Protein AF-A0A6B3I825-F1 (afdb_monomer_lite)

Sequence (163 aa):
PEGEDGAWYPKWQALPEDVRAVMRSYAMRAQRVKADGSTEVDIDFALHGDGGPASRWALMAAAGDPLKVLGPAVQDNTSVRFRPPEDTDWVLIWADETALPAASATLEWLPAGMPARVWLEVPRTEDRQALNTAAKARISWLVRSEGALPAVEAVRAAELPEG

Foldseek 3Di:
DDDDPPPVPVVLVPDDPVPRDDDDDFAFLDWDQDPVRDIDTDTDDDADDDPDPVNVCVVVDDPPDDDDDDDDPDPDDPPRADDDPPPDQAEEEEDELRCVSRVLSNQQPDDAAREYEYEYEYQAPVSDDDGDHNYNYDYHYQHVVVVGDDPVVVVVPDDDDDD

Structure (mmCIF, N/CA/C/O backbone):
data_AF-A0A6B3I825-F1
#
_entry.id   AF-A0A6B3I825-F1
#
loop_
_atom_site.group_PDB
_atom_site.id
_atom_site.type_symbol
_atom_site.label_atom_id
_atom_site.label_alt_id
_atom_site.label_comp_id
_atom_site.label_asym_id
_atom_site.label_entity_id
_atom_site.label_seq_id
_atom_site.pdbx_PDB_ins_code
_atom_site.Cartn_x
_atom_site.Cartn_y
_atom_site.Cartn_z
_atom_site.occupancy
_atom_site.B_iso_or_equiv
_atom_site.auth_seq_id
_atom_site.auth_comp_id
_atom_site.auth_asym_id
_atom_site.auth_atom_id
_atom_site.pdbx_PDB_model_num
ATOM 1 N N . PRO A 1 1 ? 15.727 10.736 -18.172 1.00 53.75 1 PRO A N 1
ATOM 2 C CA . PRO A 1 1 ? 16.697 11.837 -17.989 1.00 53.75 1 PRO A CA 1
ATOM 3 C C . PRO A 1 1 ? 16.977 12.066 -16.505 1.00 53.75 1 PRO A C 1
ATOM 5 O O . PRO A 1 1 ? 16.042 12.100 -15.714 1.00 53.75 1 PRO A O 1
ATOM 8 N N . GLU A 1 2 ? 18.249 12.203 -16.151 1.00 56.62 2 GLU A N 1
ATOM 9 C CA . GLU A 1 2 ? 18.657 12.614 -14.808 1.00 56.62 2 GLU A CA 1
ATOM 10 C C . GLU A 1 2 ? 18.422 14.125 -14.633 1.00 56.62 2 GLU A C 1
ATOM 12 O O . GLU A 1 2 ? 18.554 14.925 -15.577 1.00 56.62 2 GLU A O 1
ATOM 17 N N . GLY A 1 3 ? 18.012 14.527 -13.434 1.00 52.56 3 GLY A N 1
ATOM 18 C CA . GLY A 1 3 ? 17.790 15.926 -13.099 1.00 52.56 3 GLY A CA 1
ATOM 19 C C . GLY A 1 3 ? 17.648 16.117 -11.599 1.00 52.56 3 GLY A C 1
ATOM 20 O O . GLY A 1 3 ? 16.766 15.518 -10.989 1.00 52.56 3 GLY A O 1
ATOM 21 N N . GLU A 1 4 ? 18.502 16.969 -11.042 1.00 55.78 4 GLU A N 1
ATOM 22 C CA . GLU A 1 4 ? 18.306 17.560 -9.721 1.00 55.78 4 GLU A CA 1
ATOM 23 C C . GLU A 1 4 ? 17.063 18.472 -9.742 1.00 55.78 4 GLU A C 1
ATOM 25 O O . GLU A 1 4 ? 16.630 18.946 -10.801 1.00 55.78 4 GLU A O 1
ATOM 30 N N . ASP A 1 5 ? 16.451 18.663 -8.574 1.00 61.12 5 ASP A N 1
ATOM 31 C CA . ASP A 1 5 ? 15.452 19.704 -8.301 1.00 61.12 5 ASP A CA 1
ATOM 32 C C . ASP A 1 5 ? 14.242 19.753 -9.256 1.00 61.12 5 ASP A C 1
ATOM 34 O O . ASP A 1 5 ? 13.747 20.813 -9.636 1.00 61.12 5 ASP A O 1
ATOM 38 N N . GLY A 1 6 ? 13.731 18.586 -9.667 1.00 62.91 6 GLY A N 1
ATOM 39 C CA . GLY A 1 6 ? 12.491 18.490 -10.452 1.00 62.91 6 GLY A CA 1
ATOM 40 C C . GLY A 1 6 ? 12.642 18.770 -11.954 1.00 62.91 6 GLY A C 1
ATOM 41 O O . GLY A 1 6 ? 11.674 18.633 -12.704 1.00 62.91 6 GLY A O 1
ATOM 42 N N . ALA A 1 7 ? 13.856 19.053 -12.440 1.00 72.31 7 ALA A N 1
ATOM 43 C CA . AL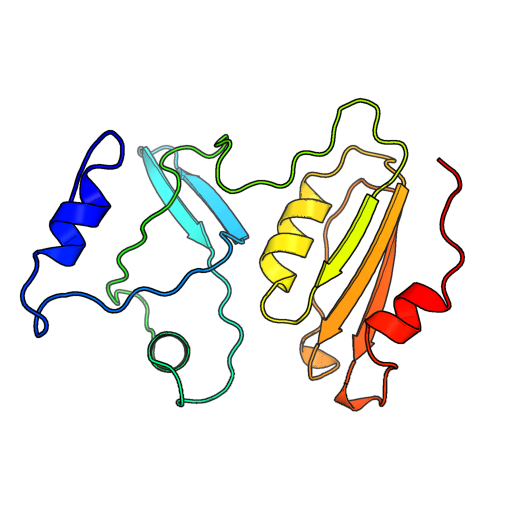A A 1 7 ? 14.128 19.297 -13.862 1.00 72.31 7 ALA A CA 1
ATOM 44 C C . ALA A 1 7 ? 14.011 18.040 -14.754 1.00 72.31 7 ALA A C 1
ATOM 46 O O . ALA A 1 7 ? 14.167 18.116 -15.976 1.00 72.31 7 ALA A O 1
ATOM 47 N N . TRP A 1 8 ? 13.745 16.865 -14.174 1.00 80.50 8 TRP A N 1
ATOM 48 C CA . TRP A 1 8 ? 13.599 15.610 -14.913 1.00 80.50 8 TRP A CA 1
ATOM 49 C C . TRP A 1 8 ? 12.327 15.574 -15.776 1.00 80.50 8 TRP A C 1
ATOM 51 O O . TRP A 1 8 ? 12.360 14.998 -16.866 1.00 80.50 8 TRP A O 1
ATOM 61 N N . TYR A 1 9 ? 11.228 16.196 -15.325 1.00 82.31 9 TYR A N 1
ATOM 62 C CA . TYR A 1 9 ? 9.922 16.085 -15.986 1.00 82.31 9 TYR A CA 1
ATOM 63 C C . TYR A 1 9 ? 9.877 16.826 -17.333 1.00 82.31 9 TYR A C 1
ATOM 65 O O . TYR A 1 9 ? 9.564 16.176 -18.333 1.00 82.31 9 TYR A O 1
ATOM 73 N N . PRO A 1 10 ? 10.309 18.103 -17.444 1.00 86.50 10 PRO A N 1
ATOM 74 C CA . PRO A 1 10 ? 10.411 18.772 -18.745 1.00 86.50 10 PRO A CA 1
ATOM 75 C C . PRO A 1 10 ? 11.373 18.059 -19.706 1.00 86.50 10 PRO A C 1
ATOM 77 O O . PRO A 1 10 ? 11.081 17.916 -20.892 1.00 86.50 10 PRO A O 1
ATOM 80 N N . LYS A 1 11 ? 12.501 17.537 -19.196 1.00 85.31 11 LYS A N 1
ATOM 81 C CA . LYS A 1 11 ? 13.451 16.752 -20.002 1.00 85.31 11 LYS A CA 1
ATOM 82 C C . LYS A 1 11 ? 12.834 15.455 -20.525 1.00 85.31 11 LYS A C 1
ATOM 84 O O . LYS A 1 11 ? 13.150 15.045 -21.634 1.00 85.31 11 LYS A O 1
ATOM 89 N N . TRP A 1 12 ? 11.994 14.786 -19.733 1.00 86.62 12 TRP A N 1
ATOM 90 C CA . TRP A 1 12 ? 11.283 13.582 -20.164 1.00 86.62 12 TRP A CA 1
ATOM 91 C C . TRP A 1 12 ? 10.215 13.921 -21.207 1.00 86.62 12 TRP A C 1
ATOM 93 O O . TRP A 1 12 ? 10.117 13.225 -22.213 1.00 86.62 12 TRP A O 1
ATOM 103 N N . GLN A 1 13 ? 9.471 15.017 -21.021 1.00 87.44 13 GLN A N 1
ATOM 104 C CA . GLN A 1 13 ? 8.462 15.468 -21.984 1.00 87.44 13 GLN A CA 1
ATOM 105 C C . GLN A 1 13 ? 9.060 15.794 -23.358 1.00 87.44 13 GLN A C 1
ATOM 107 O O . GLN A 1 13 ? 8.414 15.505 -24.364 1.00 87.44 13 GLN A O 1
ATOM 112 N N . ALA A 1 14 ? 10.280 16.342 -23.391 1.00 89.94 14 ALA A N 1
ATOM 113 C CA . ALA A 1 14 ? 11.001 16.706 -24.611 1.00 89.94 14 ALA A CA 1
ATOM 114 C C . ALA A 1 14 ? 11.609 15.514 -25.381 1.00 89.94 14 ALA A C 1
ATOM 116 O O . ALA A 1 14 ? 12.120 15.707 -26.483 1.00 89.94 14 ALA A O 1
ATOM 117 N N . LEU A 1 15 ? 11.585 14.297 -24.822 1.00 87.81 15 LEU A N 1
ATOM 118 C CA . LEU A 1 15 ? 12.055 13.108 -25.534 1.00 87.81 15 LEU A CA 1
ATOM 119 C C . LEU A 1 15 ? 11.120 12.774 -26.712 1.00 87.81 15 LEU A C 1
ATOM 121 O O . LEU A 1 15 ? 9.897 12.840 -26.536 1.00 87.81 15 LEU A O 1
ATOM 125 N N . PRO A 1 16 ? 11.666 12.366 -27.876 1.00 91.12 16 PRO A N 1
ATOM 126 C CA . PRO A 1 16 ? 10.871 11.808 -28.966 1.00 91.12 16 PRO A CA 1
ATOM 127 C C . PRO A 1 16 ? 9.985 10.654 -28.479 1.00 91.12 16 PRO A C 1
ATOM 129 O O . PRO A 1 16 ? 10.374 9.900 -27.585 1.00 91.12 16 PRO A O 1
ATOM 132 N N . GLU A 1 17 ? 8.779 10.535 -29.034 1.00 85.06 17 GLU A N 1
ATOM 133 C CA . GLU A 1 17 ? 7.755 9.600 -28.548 1.00 85.06 17 GLU A CA 1
ATOM 134 C C . GLU A 1 17 ? 8.227 8.138 -28.539 1.00 85.06 17 GLU A C 1
ATOM 136 O O . GLU A 1 17 ? 7.927 7.405 -27.601 1.00 85.06 17 GLU A O 1
ATOM 141 N N . ASP A 1 18 ? 9.024 7.748 -29.531 1.00 87.12 18 ASP A N 1
ATOM 142 C CA . ASP A 1 18 ? 9.583 6.407 -29.713 1.00 87.12 18 ASP A CA 1
ATOM 143 C C . ASP A 1 18 ? 10.654 6.028 -28.676 1.00 87.12 18 ASP A C 1
ATOM 145 O O . ASP A 1 18 ? 10.884 4.844 -28.435 1.00 87.12 18 ASP A O 1
ATOM 149 N N . VAL A 1 19 ? 11.272 7.008 -28.009 1.00 84.62 19 VAL A N 1
ATOM 150 C CA . VAL A 1 19 ? 12.231 6.777 -26.909 1.00 84.62 19 VAL A CA 1
ATOM 151 C C . VAL A 1 19 ? 11.712 7.233 -25.543 1.00 84.62 19 VAL A C 1
ATOM 153 O O . VAL A 1 19 ? 12.334 6.964 -24.508 1.00 84.62 19 VAL A O 1
ATOM 156 N N . ARG A 1 20 ? 10.576 7.935 -25.498 1.00 87.38 20 ARG A N 1
ATOM 157 C CA . ARG A 1 20 ? 9.978 8.429 -24.258 1.00 87.38 20 ARG A CA 1
ATOM 158 C C . ARG A 1 20 ? 9.309 7.280 -23.511 1.00 87.38 20 ARG A C 1
ATOM 160 O O . ARG A 1 20 ? 8.202 6.860 -23.832 1.00 87.38 20 ARG A O 1
ATOM 167 N N . ALA A 1 21 ? 9.986 6.800 -22.470 1.00 83.94 21 ALA A N 1
ATOM 168 C CA . ALA A 1 21 ? 9.502 5.699 -21.645 1.00 83.94 21 ALA A CA 1
ATOM 169 C C . ALA A 1 21 ? 8.083 5.948 -21.111 1.00 83.94 21 ALA A C 1
ATOM 171 O O . ALA A 1 21 ? 7.769 7.034 -20.610 1.00 83.94 21 ALA A O 1
ATOM 172 N N . VAL A 1 22 ? 7.257 4.904 -21.168 1.00 88.06 22 VAL A N 1
ATOM 173 C CA . VAL A 1 22 ? 5.933 4.894 -20.550 1.00 88.06 22 VAL A CA 1
ATOM 174 C C . VAL A 1 22 ? 6.086 4.939 -19.031 1.00 88.06 22 VAL A C 1
ATOM 176 O O . VAL A 1 22 ? 6.788 4.116 -18.452 1.00 88.06 22 VAL A O 1
ATOM 179 N N . MET A 1 23 ? 5.402 5.883 -18.382 1.00 89.12 23 MET A N 1
ATOM 180 C CA . MET A 1 23 ? 5.434 6.043 -16.926 1.00 89.12 23 MET A CA 1
ATOM 181 C C . MET A 1 23 ? 4.182 5.474 -16.265 1.00 89.12 23 MET A C 1
ATOM 183 O O . MET A 1 23 ? 3.067 5.645 -16.765 1.00 89.12 23 MET A O 1
ATOM 187 N N . ARG A 1 24 ? 4.360 4.819 -15.119 1.00 91.38 24 ARG A N 1
ATOM 188 C CA . ARG A 1 24 ? 3.284 4.364 -14.234 1.00 91.38 24 ARG A CA 1
ATOM 189 C C . ARG A 1 24 ? 3.691 4.625 -12.789 1.00 91.38 24 ARG A C 1
ATOM 191 O O . ARG A 1 24 ? 4.857 4.449 -12.447 1.00 91.38 24 ARG A O 1
ATOM 198 N N . SER A 1 25 ? 2.736 5.064 -11.979 1.00 90.12 25 SER A N 1
ATOM 199 C CA . SER A 1 25 ? 2.944 5.308 -10.553 1.00 90.12 25 SER A CA 1
ATOM 200 C C . SER A 1 25 ? 2.712 4.020 -9.776 1.00 90.12 25 SER A C 1
ATOM 202 O O . SER A 1 25 ? 1.702 3.356 -9.989 1.00 90.12 25 SER A O 1
ATOM 204 N N . TYR A 1 26 ? 3.636 3.704 -8.875 1.00 90.75 26 TYR A N 1
ATOM 205 C CA . TYR A 1 26 ? 3.559 2.560 -7.975 1.00 90.75 26 TYR A CA 1
ATOM 206 C C . TYR A 1 26 ? 3.937 2.990 -6.561 1.00 90.75 26 TYR A C 1
ATOM 208 O O . TYR A 1 26 ? 4.745 3.904 -6.377 1.00 90.75 26 TYR A O 1
ATOM 216 N N . ALA A 1 27 ? 3.358 2.321 -5.567 1.00 88.75 27 ALA A N 1
ATOM 217 C CA . ALA A 1 27 ? 3.769 2.477 -4.183 1.00 88.75 27 ALA A CA 1
ATOM 218 C C . ALA A 1 27 ? 5.102 1.754 -3.947 1.00 88.75 27 ALA A C 1
ATOM 220 O O . ALA A 1 27 ? 5.289 0.612 -4.364 1.00 88.75 27 ALA A O 1
ATOM 221 N N . MET A 1 28 ? 6.024 2.419 -3.253 1.00 87.06 28 MET A N 1
ATOM 222 C CA . MET A 1 28 ? 7.263 1.795 -2.795 1.00 87.06 28 MET A CA 1
ATOM 223 C C . MET A 1 28 ? 6.959 0.967 -1.546 1.00 87.06 28 MET A C 1
ATOM 225 O O . MET A 1 28 ? 6.681 1.531 -0.487 1.00 87.06 28 MET A O 1
ATOM 229 N N . ARG A 1 29 ? 6.998 -0.363 -1.671 1.00 89.00 29 ARG A N 1
ATOM 230 C CA . ARG A 1 29 ? 6.669 -1.287 -0.578 1.00 89.00 29 ARG A CA 1
ATOM 231 C C . ARG A 1 29 ? 7.742 -1.279 0.506 1.00 89.00 29 ARG A C 1
ATOM 233 O O . ARG A 1 29 ? 7.414 -1.290 1.693 1.00 89.00 29 ARG A O 1
ATOM 240 N N . ALA A 1 30 ? 9.007 -1.250 0.095 1.00 87.12 30 ALA A N 1
ATOM 241 C CA . ALA A 1 30 ? 10.159 -1.145 0.978 1.00 87.12 30 ALA A CA 1
ATOM 242 C C . ALA A 1 30 ? 11.357 -0.521 0.249 1.00 87.12 30 ALA A C 1
ATOM 244 O O . ALA A 1 30 ? 11.471 -0.598 -0.973 1.00 87.12 30 ALA A O 1
ATOM 245 N N . GLN A 1 31 ? 12.258 0.084 1.020 1.00 87.62 31 GLN A N 1
ATOM 246 C CA . GLN A 1 31 ? 13.532 0.624 0.552 1.00 87.62 31 GLN A CA 1
ATOM 247 C C . GLN A 1 31 ? 14.601 0.275 1.579 1.00 87.62 31 GLN A C 1
ATOM 249 O O . GLN A 1 31 ? 14.416 0.532 2.770 1.00 87.62 31 GLN A O 1
ATOM 254 N N . ARG A 1 32 ? 15.705 -0.316 1.125 1.00 89.12 32 ARG A N 1
ATOM 255 C CA . ARG A 1 32 ? 16.815 -0.760 1.972 1.00 89.12 32 ARG A CA 1
ATOM 256 C C . ARG A 1 32 ? 18.125 -0.255 1.391 1.00 89.12 32 ARG A C 1
ATOM 258 O O . ARG A 1 32 ? 18.512 -0.659 0.297 1.00 89.12 32 ARG A O 1
ATOM 265 N N . VAL A 1 33 ? 18.815 0.603 2.135 1.00 88.56 33 VAL A N 1
ATOM 266 C CA . VAL A 1 33 ? 20.191 0.999 1.812 1.00 88.56 33 VAL A CA 1
ATOM 267 C C . VAL A 1 33 ? 21.139 -0.051 2.383 1.00 88.56 33 VAL A C 1
ATOM 269 O O . VAL A 1 33 ? 21.122 -0.326 3.583 1.00 88.56 33 VAL A O 1
ATOM 272 N N . LYS A 1 34 ? 21.940 -0.670 1.519 1.00 89.81 34 LYS A N 1
ATOM 273 C CA . LYS A 1 34 ? 22.942 -1.665 1.898 1.00 89.81 34 LYS A CA 1
ATOM 274 C C . LYS A 1 34 ? 24.224 -1.001 2.384 1.00 89.81 34 LYS A C 1
ATOM 276 O O . LYS A 1 34 ? 24.510 0.156 2.088 1.00 89.81 34 LYS A O 1
ATOM 281 N N . ALA A 1 35 ? 25.037 -1.776 3.099 1.00 92.12 35 ALA A N 1
ATOM 282 C CA . ALA A 1 35 ? 26.330 -1.324 3.614 1.00 92.12 35 ALA A CA 1
ATOM 283 C C . ALA A 1 35 ? 27.323 -0.909 2.509 1.00 92.12 35 ALA A C 1
ATOM 285 O O . ALA A 1 35 ? 28.213 -0.105 2.765 1.00 92.12 35 ALA A O 1
ATOM 286 N N . ASP A 1 36 ? 27.165 -1.431 1.289 1.00 93.81 36 ASP A N 1
ATOM 287 C CA . ASP A 1 36 ? 27.973 -1.070 0.117 1.00 93.81 36 ASP A CA 1
ATOM 288 C C . ASP A 1 36 ? 27.503 0.223 -0.582 1.00 93.81 36 ASP A C 1
ATOM 290 O O . ASP A 1 36 ? 28.057 0.607 -1.610 1.00 93.81 36 ASP A O 1
ATOM 294 N N . GLY A 1 37 ? 26.484 0.896 -0.037 1.00 87.38 37 GLY A N 1
ATOM 295 C CA . GLY A 1 37 ? 25.896 2.113 -0.593 1.00 87.38 37 GLY A CA 1
ATOM 296 C C . GLY A 1 37 ? 24.858 1.872 -1.692 1.00 87.38 37 GLY A C 1
ATOM 297 O O . GLY A 1 37 ? 24.228 2.829 -2.142 1.00 87.38 37 GLY A O 1
ATOM 298 N N . SER A 1 38 ? 24.630 0.624 -2.117 1.00 88.56 38 SER A N 1
ATOM 299 C CA . SER A 1 38 ? 23.543 0.302 -3.045 1.00 88.56 38 SER A CA 1
ATOM 300 C C . SER A 1 38 ? 22.178 0.373 -2.353 1.00 88.56 38 SER A C 1
ATOM 302 O O . SER A 1 38 ? 22.062 0.248 -1.133 1.00 88.56 38 SER A O 1
ATOM 304 N N . THR A 1 39 ? 21.118 0.598 -3.130 1.00 87.44 39 THR A N 1
ATOM 305 C CA . THR A 1 39 ? 19.739 0.628 -2.625 1.00 87.44 39 THR A CA 1
ATOM 306 C C . THR A 1 39 ? 18.923 -0.464 -3.295 1.00 87.44 39 THR A C 1
ATOM 308 O O . THR A 1 39 ? 18.871 -0.540 -4.520 1.00 87.44 39 THR A O 1
ATOM 311 N N . GLU A 1 40 ? 18.254 -1.279 -2.487 1.00 91.44 40 GLU A N 1
ATOM 312 C CA . GLU A 1 40 ? 17.198 -2.176 -2.942 1.00 91.44 40 GLU A CA 1
ATOM 313 C C . GLU A 1 40 ? 15.831 -1.556 -2.687 1.00 91.44 40 GLU A C 1
ATOM 315 O O . GLU A 1 40 ? 15.599 -0.934 -1.646 1.00 91.44 40 GLU A O 1
ATOM 320 N N . VAL A 1 41 ? 14.920 -1.763 -3.631 1.00 90.06 41 VAL A N 1
ATOM 321 C CA . VAL A 1 41 ? 13.526 -1.344 -3.522 1.00 90.06 41 VAL A CA 1
ATOM 322 C C . VAL A 1 41 ? 12.615 -2.518 -3.836 1.00 90.06 41 VAL A C 1
ATOM 324 O O . VAL A 1 41 ? 12.879 -3.267 -4.775 1.00 90.06 41 VAL A O 1
ATOM 327 N N . ASP A 1 42 ? 11.533 -2.628 -3.074 1.00 91.81 42 ASP A N 1
ATOM 328 C CA . ASP A 1 42 ? 10.433 -3.534 -3.386 1.00 91.81 42 ASP A CA 1
ATOM 329 C C . ASP A 1 42 ? 9.279 -2.720 -3.960 1.00 91.81 42 ASP A C 1
ATOM 331 O O . ASP A 1 42 ? 8.886 -1.683 -3.409 1.00 91.81 42 ASP A O 1
ATOM 335 N N . ILE A 1 43 ? 8.746 -3.197 -5.078 1.00 92.00 43 ILE A N 1
ATOM 336 C CA . ILE A 1 43 ? 7.572 -2.642 -5.737 1.00 92.00 43 ILE A CA 1
ATOM 337 C C . ILE A 1 43 ? 6.635 -3.808 -6.012 1.00 92.00 43 ILE A C 1
ATOM 339 O O . ILE A 1 43 ? 6.976 -4.715 -6.770 1.00 92.00 43 ILE A O 1
ATOM 343 N N . ASP A 1 44 ? 5.452 -3.753 -5.419 1.00 93.44 44 ASP A N 1
ATOM 344 C CA . ASP A 1 44 ? 4.428 -4.768 -5.619 1.00 93.44 44 ASP A CA 1
ATOM 345 C C . ASP A 1 44 ? 3.553 -4.379 -6.816 1.00 93.44 44 ASP A C 1
ATOM 347 O O . ASP A 1 44 ? 3.054 -3.252 -6.913 1.00 93.44 44 ASP A O 1
ATOM 351 N N . PHE A 1 45 ? 3.349 -5.324 -7.733 1.00 93.50 45 PHE A N 1
ATOM 352 C CA . PHE A 1 45 ? 2.506 -5.144 -8.911 1.00 93.50 45 PHE A CA 1
ATOM 353 C C . PHE A 1 45 ? 1.203 -5.922 -8.736 1.00 93.50 45 PHE A C 1
ATOM 355 O O . PHE A 1 45 ? 1.203 -7.151 -8.748 1.00 93.50 45 PHE A O 1
ATOM 362 N N . ALA A 1 46 ? 0.079 -5.209 -8.639 1.00 92.69 46 ALA A N 1
ATOM 363 C CA . ALA A 1 46 ? -1.237 -5.826 -8.761 1.00 92.69 46 ALA A CA 1
ATOM 364 C C . ALA A 1 46 ? -1.436 -6.305 -10.209 1.00 92.69 46 ALA A C 1
ATOM 366 O O . ALA A 1 46 ? -1.523 -5.499 -11.141 1.00 92.69 46 ALA A O 1
ATOM 367 N N . LEU A 1 47 ? -1.463 -7.623 -10.404 1.00 91.00 47 LEU A N 1
ATOM 368 C CA . LEU A 1 47 ? -1.576 -8.227 -11.727 1.00 91.00 47 LEU A CA 1
ATOM 369 C C . LEU A 1 47 ? -3.034 -8.234 -12.185 1.00 91.00 47 LEU A C 1
ATOM 371 O O . LEU A 1 47 ? -3.901 -8.824 -11.547 1.00 91.00 47 LEU A O 1
ATOM 375 N N . HIS A 1 48 ? -3.291 -7.618 -13.336 1.00 86.88 48 HIS A N 1
ATOM 376 C CA . HIS A 1 48 ? -4.636 -7.494 -13.907 1.00 86.88 48 HIS A CA 1
ATOM 377 C C . HIS A 1 48 ? -4.649 -7.860 -15.406 1.00 86.88 48 HIS A C 1
ATOM 379 O O . HIS A 1 48 ? -5.330 -7.239 -16.226 1.00 86.88 48 HIS A O 1
ATOM 385 N N . GLY A 1 49 ? -3.845 -8.864 -15.776 1.00 81.12 49 GLY A N 1
ATOM 386 C CA . GLY A 1 49 ? -3.662 -9.321 -17.157 1.00 81.12 49 GLY A CA 1
ATOM 387 C C . GLY A 1 49 ? -2.693 -8.455 -17.968 1.00 81.12 49 GLY A C 1
ATOM 388 O O . GLY A 1 49 ? -1.893 -7.696 -17.421 1.00 81.12 49 GLY A O 1
ATOM 389 N N . ASP A 1 50 ? -2.752 -8.563 -19.292 1.00 76.38 50 ASP A N 1
ATOM 390 C CA . ASP A 1 50 ? -1.805 -7.948 -20.230 1.00 76.38 50 ASP A CA 1
ATOM 391 C C . ASP A 1 50 ? -2.299 -6.622 -20.846 1.00 76.38 50 ASP A C 1
ATOM 393 O O . ASP A 1 50 ? -1.642 -6.041 -21.714 1.00 76.38 50 ASP A O 1
ATOM 397 N N . GLY A 1 51 ? -3.419 -6.074 -20.368 1.00 78.75 51 GLY A N 1
ATOM 398 C CA . GLY A 1 51 ? -4.001 -4.839 -20.910 1.00 78.75 51 GLY A CA 1
ATOM 399 C C . GLY A 1 51 ? -3.127 -3.588 -20.730 1.00 78.75 51 GLY A C 1
ATOM 400 O O . GLY A 1 51 ? -3.268 -2.617 -21.473 1.00 78.75 51 GLY A O 1
ATOM 401 N N . GLY A 1 52 ? -2.184 -3.601 -19.779 1.00 85.50 52 GLY A N 1
ATOM 402 C CA . GLY A 1 52 ? -1.335 -2.456 -19.440 1.00 85.50 52 GLY A CA 1
ATOM 403 C C . GLY A 1 52 ? 0.168 -2.745 -19.552 1.00 85.50 52 GLY A C 1
ATOM 404 O O . GLY A 1 52 ? 0.597 -3.860 -19.268 1.00 85.50 52 GLY A O 1
ATOM 405 N N . PRO A 1 53 ? 0.999 -1.745 -19.905 1.00 90.12 53 PRO A N 1
ATOM 406 C CA . PRO A 1 53 ? 2.437 -1.935 -20.115 1.00 90.12 53 PRO A CA 1
ATOM 407 C C . PRO A 1 53 ? 3.176 -2.415 -18.861 1.00 90.12 53 PRO A C 1
ATOM 409 O O . PRO A 1 53 ? 4.083 -3.230 -18.975 1.00 90.12 53 PRO A O 1
ATOM 412 N N . ALA A 1 54 ? 2.770 -1.958 -17.675 1.00 91.25 54 ALA A N 1
ATOM 413 C CA . ALA A 1 54 ? 3.429 -2.340 -16.432 1.00 91.25 54 ALA A CA 1
ATOM 414 C C . ALA A 1 54 ? 3.010 -3.733 -15.934 1.00 91.25 54 ALA A C 1
ATOM 416 O O . ALA A 1 54 ? 3.880 -4.518 -15.584 1.00 91.25 54 ALA A O 1
ATOM 417 N N . SER A 1 55 ? 1.719 -4.087 -15.999 1.00 91.31 55 SER A N 1
ATOM 418 C CA . SER A 1 55 ? 1.264 -5.456 -15.694 1.00 91.31 55 SER A CA 1
ATOM 419 C C . SER A 1 55 ? 1.863 -6.479 -16.674 1.00 91.31 55 SER A C 1
ATOM 421 O O . SER A 1 55 ? 2.331 -7.530 -16.251 1.00 91.31 55 SER A O 1
ATOM 423 N N . ARG A 1 56 ? 1.975 -6.144 -17.974 1.00 91.69 56 ARG A N 1
ATOM 424 C CA . ARG A 1 56 ? 2.697 -6.981 -18.956 1.00 91.69 56 ARG A CA 1
ATOM 425 C C . ARG A 1 56 ? 4.160 -7.188 -18.604 1.00 91.69 56 ARG A C 1
ATOM 427 O O . ARG A 1 56 ? 4.642 -8.310 -18.691 1.00 91.69 56 ARG A O 1
ATOM 434 N N . TRP A 1 57 ? 4.861 -6.111 -18.255 1.00 92.44 57 TRP A N 1
ATOM 435 C CA . TRP A 1 57 ? 6.257 -6.207 -17.846 1.00 92.44 57 TRP A CA 1
ATOM 436 C C . TRP A 1 57 ? 6.390 -7.079 -16.595 1.00 92.44 57 TRP A C 1
ATOM 438 O O . TRP A 1 57 ? 7.162 -8.026 -16.610 1.00 92.44 57 TRP A O 1
ATOM 448 N N . ALA A 1 58 ? 5.570 -6.839 -15.569 1.00 93.38 58 ALA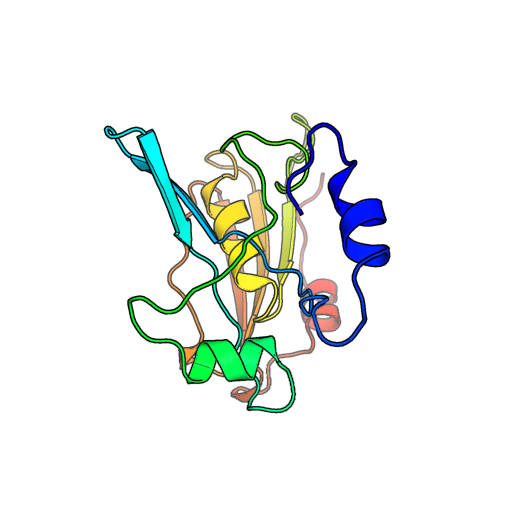 A N 1
ATOM 449 C CA . ALA A 1 58 ? 5.608 -7.589 -14.315 1.00 93.38 58 ALA A CA 1
ATOM 450 C C . ALA A 1 58 ? 5.349 -9.094 -14.503 1.00 93.38 58 ALA A C 1
ATOM 452 O O . ALA A 1 58 ? 5.986 -9.905 -13.840 1.00 93.38 58 ALA A O 1
ATOM 453 N N . LEU A 1 59 ? 4.466 -9.478 -15.433 1.00 93.25 59 LEU A N 1
ATOM 454 C CA . LEU A 1 59 ? 4.195 -10.884 -15.768 1.00 93.25 59 LEU A CA 1
ATOM 455 C C . LEU A 1 59 ? 5.384 -11.608 -16.414 1.00 93.25 59 LEU A C 1
ATOM 457 O O . LEU A 1 59 ? 5.475 -12.829 -16.316 1.00 93.25 59 LEU A O 1
ATOM 461 N N . MET A 1 60 ? 6.255 -10.872 -17.105 1.00 93.88 60 MET A N 1
ATOM 462 C CA . MET A 1 60 ? 7.365 -11.425 -17.888 1.00 93.88 60 MET A CA 1
ATOM 463 C C . MET A 1 60 ? 8.736 -11.159 -17.258 1.00 93.88 60 MET A C 1
ATOM 465 O O . MET A 1 60 ? 9.731 -11.669 -17.768 1.00 93.88 60 MET A O 1
ATOM 469 N N . ALA A 1 61 ? 8.791 -10.354 -16.194 1.00 95.12 61 ALA A N 1
ATOM 470 C CA . ALA A 1 61 ? 10.029 -9.886 -15.596 1.00 95.12 61 ALA A CA 1
ATOM 471 C C . ALA A 1 61 ? 10.862 -11.048 -15.041 1.00 95.12 61 ALA A C 1
ATOM 473 O O . ALA A 1 61 ? 10.374 -11.900 -14.295 1.00 95.12 61 ALA A O 1
ATOM 474 N N . ALA A 1 62 ? 12.147 -11.040 -15.370 1.00 96.19 62 ALA A N 1
ATOM 475 C CA . ALA A 1 62 ? 13.149 -11.954 -14.856 1.00 96.19 62 ALA A CA 1
ATOM 476 C C . ALA A 1 62 ? 14.270 -11.192 -14.138 1.00 96.19 62 ALA A C 1
ATOM 478 O O . ALA A 1 62 ? 14.479 -9.990 -14.323 1.00 96.19 62 ALA A O 1
ATOM 479 N N . ALA A 1 63 ? 15.028 -11.907 -13.305 1.00 96.12 63 ALA A N 1
ATOM 480 C CA . ALA A 1 63 ? 16.206 -11.338 -12.663 1.00 96.12 63 ALA A CA 1
ATOM 481 C C . ALA A 1 63 ? 17.195 -10.820 -13.724 1.00 96.12 63 ALA A C 1
ATOM 483 O O . ALA A 1 63 ? 17.604 -11.562 -14.616 1.00 96.12 63 ALA A O 1
ATOM 484 N N . GLY A 1 64 ? 17.590 -9.551 -13.597 1.00 94.56 64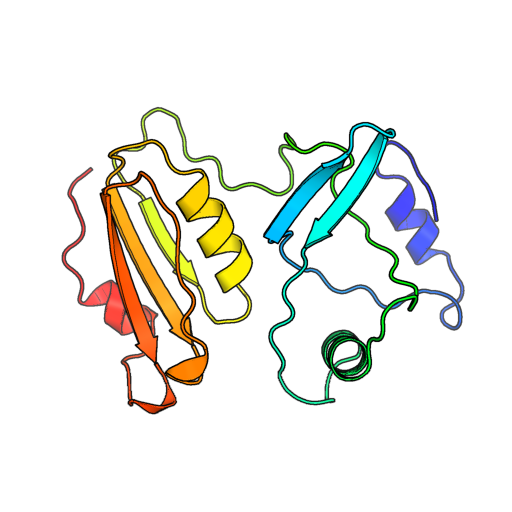 GLY A N 1
ATOM 485 C CA . GLY A 1 64 ? 18.458 -8.862 -14.555 1.00 94.56 64 GLY A CA 1
ATOM 486 C C . GLY A 1 64 ? 17.719 -7.957 -15.544 1.00 94.56 64 GLY A C 1
ATOM 487 O O . GLY A 1 64 ? 18.375 -7.144 -16.197 1.00 94.56 64 GLY A O 1
ATOM 488 N N . ASP A 1 65 ? 16.386 -8.026 -15.621 1.00 94.50 65 ASP A N 1
ATOM 489 C CA . ASP A 1 65 ? 15.620 -7.127 -16.480 1.00 94.50 65 ASP A CA 1
ATOM 490 C C . ASP A 1 65 ? 15.712 -5.671 -15.995 1.00 94.50 65 ASP A C 1
ATOM 492 O O . ASP A 1 65 ? 15.559 -5.387 -14.801 1.00 94.50 65 ASP A O 1
ATOM 496 N N . PRO A 1 66 ? 15.948 -4.710 -16.903 1.00 89.69 66 PRO A N 1
ATOM 497 C CA . PRO A 1 66 ? 16.104 -3.318 -16.520 1.00 89.69 66 PRO A CA 1
ATOM 498 C C . PRO A 1 66 ? 14.753 -2.671 -16.189 1.00 89.69 66 PRO A C 1
ATOM 500 O O . PRO A 1 66 ? 13.818 -2.696 -16.990 1.00 89.69 66 PRO A O 1
ATOM 503 N N . LEU A 1 67 ? 14.695 -1.975 -15.053 1.00 89.12 67 LEU A N 1
ATOM 504 C CA . LEU A 1 67 ? 13.599 -1.086 -14.668 1.00 89.12 67 LEU A CA 1
ATOM 505 C C . LEU A 1 67 ? 14.174 0.276 -14.267 1.00 89.12 67 LEU A C 1
ATOM 507 O O . LEU A 1 67 ? 15.101 0.358 -13.464 1.00 89.12 67 LEU A O 1
ATOM 511 N N . LYS A 1 68 ? 13.621 1.362 -14.817 1.00 88.12 68 LYS A N 1
ATOM 512 C CA . LYS A 1 68 ? 13.959 2.725 -14.384 1.00 88.12 68 LYS A CA 1
ATOM 513 C C . LYS A 1 68 ? 12.908 3.214 -13.403 1.00 88.12 68 LYS A C 1
ATOM 515 O O . LYS A 1 68 ? 11.744 3.353 -13.769 1.00 88.12 68 LYS A O 1
ATOM 520 N N . VAL A 1 69 ? 13.341 3.512 -12.184 1.00 86.31 69 VAL A N 1
ATOM 521 C CA . VAL A 1 69 ? 12.482 4.018 -11.114 1.00 86.31 69 VAL A CA 1
ATOM 522 C C . VAL A 1 69 ? 12.767 5.499 -10.909 1.00 86.31 69 VAL A C 1
ATOM 524 O O . VAL A 1 69 ? 13.916 5.911 -10.763 1.00 86.31 69 VAL A O 1
ATOM 527 N N . LEU A 1 70 ? 11.705 6.298 -10.903 1.00 83.12 70 LEU A N 1
ATOM 528 C CA . LEU A 1 70 ? 11.737 7.671 -10.417 1.00 83.12 70 LEU A CA 1
ATOM 529 C C . LEU A 1 70 ? 11.109 7.645 -9.032 1.00 83.12 70 LEU A C 1
ATOM 531 O O . LEU A 1 70 ? 9.907 7.432 -8.895 1.00 83.12 70 LEU A O 1
ATOM 535 N N . GLY A 1 71 ? 11.941 7.786 -8.013 1.00 76.06 71 GLY A N 1
ATOM 536 C CA . GLY A 1 71 ? 11.532 7.603 -6.634 1.00 76.06 71 GLY A CA 1
ATOM 537 C C . GLY A 1 71 ? 12.445 8.360 -5.682 1.00 76.06 71 GLY A C 1
ATOM 538 O O . GLY A 1 71 ? 13.437 8.958 -6.104 1.00 76.06 71 GLY A O 1
ATOM 539 N N . PRO A 1 72 ? 12.096 8.375 -4.395 1.00 68.50 72 PRO A N 1
ATOM 540 C CA . PRO A 1 72 ? 12.847 9.123 -3.410 1.00 68.50 72 PRO A CA 1
ATOM 541 C C . PRO A 1 72 ? 14.254 8.542 -3.236 1.00 68.50 72 PRO A C 1
ATOM 543 O O . PRO A 1 72 ? 14.431 7.354 -2.967 1.00 68.50 72 PRO A O 1
ATOM 546 N N . ALA A 1 73 ? 15.260 9.410 -3.344 1.00 69.56 73 ALA A N 1
ATOM 547 C CA . ALA A 1 73 ? 16.662 9.038 -3.153 1.00 69.56 73 ALA A CA 1
ATOM 548 C C . ALA A 1 73 ? 16.992 8.674 -1.693 1.00 69.56 73 ALA A C 1
ATOM 550 O O . ALA A 1 73 ? 18.000 8.025 -1.431 1.00 69.56 73 ALA A O 1
ATOM 551 N N . VAL A 1 74 ? 16.141 9.084 -0.746 1.00 70.19 74 VAL A N 1
ATOM 552 C CA . VAL A 1 74 ? 16.300 8.828 0.687 1.00 70.19 74 VAL A CA 1
ATOM 553 C C . VAL A 1 74 ? 15.055 8.174 1.275 1.00 70.19 74 VAL A C 1
ATOM 555 O O . VAL A 1 74 ? 13.919 8.456 0.875 1.00 70.19 74 VAL A O 1
ATOM 558 N N . GLN A 1 75 ? 15.284 7.325 2.275 1.00 67.88 75 GLN A N 1
ATOM 559 C CA . GLN A 1 75 ? 14.228 6.584 2.957 1.00 67.88 75 GLN A CA 1
ATOM 560 C C . GLN A 1 75 ? 13.212 7.521 3.623 1.00 67.88 75 GLN A C 1
ATOM 562 O O . GLN A 1 75 ? 12.003 7.300 3.500 1.00 67.88 75 GLN A O 1
ATOM 567 N N . ASP A 1 76 ? 13.690 8.578 4.283 1.00 70.38 76 ASP A N 1
ATOM 568 C CA . ASP A 1 76 ? 12.857 9.598 4.916 1.00 70.38 76 ASP A CA 1
ATOM 569 C C . ASP A 1 76 ? 12.603 10.770 3.957 1.00 70.38 76 ASP A C 1
ATOM 571 O O . ASP A 1 76 ? 13.320 11.764 3.935 1.00 70.38 76 ASP A O 1
ATOM 575 N N . ASN A 1 77 ? 11.593 10.623 3.100 1.00 65.31 77 ASN A N 1
ATOM 576 C CA . ASN A 1 77 ? 11.162 11.662 2.164 1.00 65.31 77 ASN A CA 1
ATOM 577 C C . ASN A 1 77 ? 9.745 12.137 2.509 1.00 65.31 77 ASN A C 1
ATOM 579 O O . ASN A 1 77 ? 8.941 11.389 3.066 1.00 65.31 77 ASN A O 1
ATOM 583 N N . THR A 1 78 ? 9.428 13.392 2.208 1.00 57.38 78 THR A N 1
ATOM 584 C CA . THR A 1 78 ? 8.099 13.987 2.440 1.00 57.38 78 THR A CA 1
ATOM 585 C C . THR A 1 78 ? 7.105 13.718 1.318 1.00 57.38 78 THR A C 1
ATOM 587 O O . THR A 1 78 ? 5.915 13.932 1.505 1.00 57.38 78 THR A O 1
ATOM 590 N N . SER A 1 79 ? 7.564 13.222 0.169 1.00 57.50 79 SER A N 1
ATOM 591 C CA . SER A 1 79 ? 6.742 13.122 -1.039 1.00 57.50 79 SER A CA 1
ATOM 592 C C . SER A 1 79 ? 5.942 11.820 -1.162 1.00 57.50 79 SER A C 1
ATOM 594 O O . SER A 1 79 ? 5.044 11.766 -1.995 1.00 57.50 79 SER A O 1
ATOM 596 N N . VAL A 1 80 ? 6.267 10.767 -0.394 1.00 61.09 80 VAL A N 1
ATOM 597 C CA . VAL A 1 80 ? 5.755 9.400 -0.654 1.00 61.09 80 VAL A CA 1
ATOM 598 C C . VAL A 1 80 ? 5.189 8.695 0.592 1.00 61.09 80 VAL A C 1
ATOM 600 O O . VAL A 1 80 ? 4.749 7.553 0.497 1.00 61.09 80 VAL A O 1
ATOM 603 N N . ARG A 1 81 ? 5.166 9.328 1.774 1.00 69.25 81 ARG A N 1
ATOM 604 C CA . ARG A 1 81 ? 4.712 8.664 3.014 1.00 69.25 81 ARG A CA 1
ATOM 605 C C . ARG A 1 81 ? 3.510 9.350 3.650 1.00 69.25 81 ARG A C 1
ATOM 607 O O . ARG A 1 81 ? 3.497 10.566 3.821 1.00 69.25 81 ARG A O 1
ATOM 614 N N . PHE A 1 82 ? 2.541 8.536 4.060 1.00 83.81 82 PHE A N 1
ATOM 615 C CA . PHE A 1 82 ? 1.485 8.938 4.980 1.00 83.81 82 PHE A CA 1
ATOM 616 C C . PHE A 1 82 ? 2.111 9.321 6.328 1.00 83.81 82 PHE A C 1
ATOM 618 O O . PHE A 1 82 ? 2.754 8.492 6.969 1.00 83.81 82 PHE A O 1
ATOM 625 N N . ARG A 1 83 ? 1.945 10.583 6.734 1.00 82.00 83 ARG A N 1
ATOM 626 C CA . ARG A 1 83 ? 2.337 11.098 8.051 1.00 82.00 83 ARG A CA 1
ATOM 627 C C . ARG A 1 83 ? 1.156 11.879 8.629 1.00 82.00 83 ARG A C 1
ATOM 629 O O . ARG A 1 83 ? 0.956 13.025 8.225 1.00 82.00 83 ARG A O 1
ATOM 636 N N . PRO A 1 84 ? 0.334 11.259 9.488 1.00 84.94 84 PRO A N 1
ATOM 637 C CA . PRO A 1 84 ? -0.746 11.973 10.140 1.00 84.94 84 PRO A CA 1
ATOM 638 C C . PRO A 1 84 ? -0.153 12.991 11.139 1.00 84.94 84 PRO A C 1
ATOM 640 O O . PRO A 1 84 ? 0.982 12.795 11.590 1.00 84.94 84 PRO A O 1
ATOM 643 N N . PRO A 1 85 ? -0.869 14.082 11.470 1.00 89.06 85 PRO A N 1
ATOM 644 C CA . PRO A 1 85 ? -0.475 15.002 12.539 1.00 89.06 85 PRO A CA 1
ATOM 645 C C . PRO A 1 85 ? -0.153 14.280 13.856 1.00 89.06 85 PRO A C 1
ATOM 647 O O . PRO A 1 85 ? -0.735 13.233 14.145 1.00 89.06 85 PRO A O 1
ATOM 650 N N . GLU A 1 86 ? 0.757 14.830 14.664 1.00 86.50 86 GLU A N 1
ATOM 651 C CA . GLU A 1 86 ? 1.182 14.204 15.931 1.00 86.50 86 GLU A CA 1
ATOM 652 C C . GLU A 1 86 ? 0.031 14.033 16.937 1.00 86.50 86 GLU A C 1
ATOM 654 O O . GLU A 1 86 ? 0.060 13.110 17.747 1.00 86.50 86 GLU A O 1
ATOM 659 N N . ASP A 1 87 ? -0.992 14.883 16.856 1.00 90.56 87 ASP A N 1
ATOM 660 C CA . ASP A 1 87 ? -2.209 14.871 17.670 1.00 90.56 87 ASP A CA 1
ATOM 661 C C . ASP A 1 87 ? -3.336 14.003 17.079 1.00 90.56 87 ASP A C 1
ATOM 663 O O . ASP A 1 87 ? -4.487 14.112 17.487 1.00 90.56 87 ASP A O 1
ATOM 667 N N . THR A 1 88 ? -3.027 13.119 16.125 1.00 93.81 88 THR A N 1
ATOM 668 C CA . THR A 1 88 ? -4.021 12.204 15.543 1.00 93.81 88 THR A CA 1
ATOM 669 C C . THR A 1 88 ? -4.428 11.116 16.535 1.00 93.81 88 THR A C 1
ATOM 671 O O . THR A 1 88 ? -3.638 10.223 16.848 1.00 93.81 88 THR A O 1
ATOM 674 N N . ASP A 1 89 ? -5.694 11.129 16.951 1.00 95.06 89 ASP A N 1
ATOM 675 C CA . ASP A 1 89 ? -6.250 10.145 17.886 1.00 95.06 89 ASP A CA 1
ATOM 676 C C . ASP A 1 89 ? -6.394 8.742 17.282 1.00 95.06 89 ASP A C 1
ATOM 678 O O . ASP A 1 89 ? -6.216 7.731 17.967 1.00 95.06 89 ASP A O 1
ATOM 682 N N . TRP A 1 90 ? -6.727 8.656 15.992 1.00 96.44 90 TRP A N 1
ATOM 683 C CA . TRP A 1 90 ? -6.888 7.395 15.271 1.00 96.44 90 TRP A CA 1
ATOM 684 C C . TRP A 1 90 ? -6.834 7.593 13.753 1.00 96.44 90 TRP A C 1
ATOM 686 O O . TRP A 1 90 ? -7.013 8.696 13.243 1.00 96.44 90 TRP A O 1
ATOM 696 N N . VAL A 1 91 ? -6.610 6.505 13.009 1.00 96.56 91 VAL A N 1
ATOM 697 C CA . VAL A 1 91 ? -6.581 6.535 11.537 1.00 96.56 91 VAL A CA 1
ATOM 698 C C . VAL A 1 91 ? -7.578 5.565 10.911 1.00 96.56 91 VAL A C 1
ATOM 700 O O . VAL A 1 91 ? -7.762 4.436 11.378 1.00 96.56 91 VAL A O 1
ATOM 703 N N . LEU A 1 92 ? -8.190 5.993 9.807 1.00 97.12 92 LEU A N 1
ATOM 704 C CA . LEU A 1 92 ? -8.947 5.134 8.904 1.00 97.12 92 LEU A CA 1
ATOM 705 C C . LEU A 1 92 ? -8.132 4.885 7.639 1.00 97.12 92 LEU A C 1
ATOM 707 O O . LEU A 1 92 ? -7.675 5.829 7.000 1.00 97.12 92 LEU A O 1
ATOM 711 N N . ILE A 1 93 ? -7.984 3.620 7.256 1.00 97.06 93 ILE A N 1
ATOM 712 C CA . ILE A 1 93 ? -7.305 3.224 6.024 1.00 97.06 93 ILE A CA 1
ATOM 713 C C . ILE A 1 93 ? -8.259 2.358 5.209 1.00 97.06 93 ILE A C 1
ATOM 715 O O . ILE A 1 93 ? -8.798 1.370 5.706 1.00 97.06 93 ILE A O 1
ATOM 719 N N . TRP A 1 94 ? -8.429 2.706 3.939 1.00 97.44 94 TRP A N 1
ATOM 720 C CA . TRP A 1 94 ? -8.989 1.802 2.947 1.00 97.44 94 TRP A CA 1
ATOM 721 C C . TRP A 1 94 ? -8.018 1.658 1.778 1.00 97.44 94 TRP A C 1
ATOM 723 O O . TRP A 1 94 ? -7.412 2.644 1.357 1.00 97.44 94 TRP A O 1
ATOM 733 N N . ALA A 1 95 ? -7.874 0.438 1.272 1.00 97.44 95 ALA A N 1
ATOM 734 C CA . ALA A 1 95 ? -7.092 0.146 0.081 1.00 97.44 95 ALA A CA 1
ATOM 735 C C . ALA A 1 95 ? -7.679 -1.048 -0.672 1.00 97.44 95 ALA A C 1
ATOM 737 O O . ALA A 1 95 ? -8.074 -2.032 -0.050 1.00 97.44 95 ALA A O 1
ATOM 738 N N . ASP A 1 96 ? -7.688 -0.971 -2.000 1.00 96.94 96 ASP A N 1
ATOM 739 C CA . ASP A 1 96 ? -7.822 -2.138 -2.871 1.00 96.94 96 ASP A CA 1
ATOM 740 C C . ASP A 1 96 ? -6.456 -2.807 -3.107 1.00 96.94 96 ASP A C 1
ATOM 742 O O . ASP A 1 96 ? -5.435 -2.380 -2.555 1.00 96.94 96 ASP A O 1
ATOM 746 N N . GLU A 1 97 ? -6.404 -3.842 -3.947 1.00 95.38 97 GLU A N 1
ATOM 747 C CA . GLU A 1 97 ? -5.168 -4.567 -4.240 1.00 95.38 97 GLU A CA 1
ATOM 748 C C . GLU A 1 97 ? -4.054 -3.679 -4.821 1.00 95.38 97 GLU A C 1
ATOM 750 O O . GLU A 1 97 ? -2.874 -3.993 -4.666 1.00 95.38 97 GLU A O 1
ATOM 755 N N . THR A 1 98 ? -4.400 -2.557 -5.461 1.00 94.25 98 THR A N 1
ATOM 756 C CA . THR A 1 98 ? -3.428 -1.630 -6.059 1.00 94.25 98 THR A CA 1
ATOM 757 C C . THR A 1 98 ? -2.799 -0.708 -5.014 1.00 94.25 98 THR A C 1
ATOM 759 O O . THR A 1 98 ? -1.635 -0.323 -5.142 1.00 94.25 98 THR A O 1
ATOM 762 N N . ALA A 1 99 ? -3.548 -0.389 -3.954 1.00 95.12 99 ALA A N 1
ATOM 763 C CA . ALA A 1 99 ? -3.107 0.437 -2.832 1.00 95.12 99 ALA A CA 1
ATOM 764 C C . ALA A 1 99 ? -2.641 -0.382 -1.612 1.00 95.12 99 ALA A C 1
ATOM 766 O O . ALA A 1 99 ? -2.060 0.178 -0.677 1.00 95.12 99 ALA A O 1
ATOM 767 N N . LEU A 1 100 ? -2.837 -1.703 -1.620 1.00 96.06 100 LEU A N 1
ATOM 768 C CA . LEU A 1 100 ? -2.415 -2.620 -0.560 1.00 96.06 100 LEU A CA 1
ATOM 769 C C . LEU A 1 100 ? -0.933 -2.473 -0.154 1.00 96.06 100 LEU A C 1
ATOM 771 O O . LEU A 1 100 ? -0.663 -2.498 1.053 1.00 96.06 100 LEU A O 1
ATOM 775 N N . PRO A 1 101 ? 0.029 -2.233 -1.071 1.00 94.06 101 PRO A N 1
ATOM 776 C CA . PRO A 1 101 ? 1.425 -2.020 -0.683 1.00 94.06 101 PRO A CA 1
ATOM 777 C C . PRO A 1 101 ? 1.613 -0.741 0.147 1.00 94.06 101 PRO A C 1
ATOM 779 O O . PRO A 1 101 ? 2.350 -0.739 1.133 1.00 94.06 101 PRO A O 1
ATOM 782 N N . ALA A 1 102 ? 0.898 0.338 -0.197 1.00 92.81 102 ALA A N 1
ATOM 783 C CA . ALA A 1 102 ? 0.933 1.594 0.552 1.00 92.81 102 ALA A CA 1
ATOM 784 C C . ALA A 1 102 ? 0.246 1.466 1.919 1.00 92.81 102 ALA A C 1
ATOM 786 O O . ALA A 1 102 ? 0.762 1.974 2.917 1.00 92.81 102 ALA A O 1
ATOM 787 N N . ALA A 1 103 ? -0.885 0.759 1.989 1.00 95.81 103 ALA A N 1
ATOM 788 C CA . ALA A 1 103 ? -1.567 0.477 3.251 1.00 95.81 103 ALA A CA 1
ATOM 789 C C . ALA A 1 103 ? -0.697 -0.377 4.185 1.00 95.81 103 ALA A C 1
ATOM 791 O O . ALA A 1 103 ? -0.577 -0.065 5.368 1.00 95.81 103 ALA A O 1
ATOM 792 N N . SER A 1 104 ? -0.025 -1.397 3.646 1.00 95.00 104 SER A N 1
ATOM 793 C CA . SER A 1 104 ? 0.911 -2.249 4.392 1.00 95.00 104 SER A CA 1
ATOM 794 C C . SER A 1 104 ? 2.081 -1.444 4.956 1.00 95.00 104 SER A C 1
ATOM 796 O O . SER A 1 104 ? 2.336 -1.489 6.157 1.00 95.00 104 SER A O 1
ATOM 798 N N . ALA A 1 105 ? 2.741 -0.638 4.117 1.00 91.88 105 ALA A N 1
ATOM 799 C CA . ALA A 1 105 ? 3.843 0.223 4.549 1.00 91.88 105 ALA A CA 1
ATOM 800 C C . ALA A 1 105 ? 3.396 1.275 5.581 1.00 91.88 105 ALA A C 1
ATOM 802 O O . ALA A 1 105 ? 4.147 1.615 6.495 1.00 91.88 105 ALA A O 1
ATOM 803 N N . THR A 1 106 ? 2.162 1.773 5.460 1.00 92.81 106 THR A N 1
ATOM 804 C CA . THR A 1 106 ? 1.566 2.680 6.447 1.00 92.81 106 THR A CA 1
ATOM 805 C C . THR A 1 106 ? 1.391 1.974 7.790 1.00 92.81 106 THR A C 1
ATOM 807 O O . THR A 1 106 ? 1.844 2.489 8.808 1.00 92.81 106 THR A O 1
ATOM 810 N N . LEU A 1 107 ? 0.795 0.777 7.802 1.00 94.88 107 LEU A N 1
ATOM 811 C CA . LEU A 1 107 ? 0.554 -0.009 9.016 1.00 94.88 107 LEU A CA 1
ATOM 812 C C . LEU A 1 107 ? 1.839 -0.384 9.758 1.00 94.88 107 LEU A C 1
ATOM 814 O O . LEU A 1 107 ? 1.848 -0.378 10.990 1.00 94.88 107 LEU A O 1
ATOM 818 N N . GLU A 1 108 ? 2.912 -0.674 9.027 1.00 92.88 108 GLU A N 1
ATOM 819 C CA . GLU A 1 108 ? 4.236 -0.957 9.591 1.00 92.88 108 GLU A CA 1
ATOM 820 C C . GLU A 1 108 ? 4.843 0.253 10.307 1.00 92.88 108 GLU A C 1
ATOM 822 O O . GLU A 1 108 ? 5.612 0.088 11.254 1.00 92.88 108 GLU A O 1
ATOM 827 N N . TRP A 1 109 ? 4.500 1.462 9.860 1.00 89.62 109 TRP A N 1
ATOM 828 C CA . TRP A 1 109 ? 5.056 2.709 10.376 1.00 89.62 109 TRP A CA 1
ATOM 829 C C . TRP A 1 109 ? 4.215 3.350 11.487 1.00 89.62 109 TRP A C 1
ATOM 831 O O . TRP A 1 109 ? 4.761 4.106 12.290 1.00 89.62 109 TRP A O 1
ATOM 841 N N . LEU A 1 110 ? 2.907 3.066 11.551 1.00 92.31 110 LEU A N 1
ATOM 842 C CA . LEU A 1 110 ? 2.022 3.652 12.563 1.00 92.31 110 LEU A CA 1
ATOM 843 C C . LEU A 1 110 ? 2.580 3.466 13.990 1.00 92.31 110 LEU A C 1
ATOM 845 O O . LEU A 1 110 ? 3.040 2.368 14.328 1.00 92.31 110 LEU A O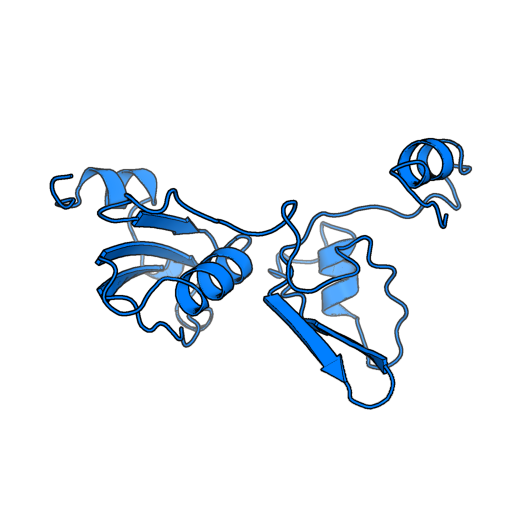 1
ATOM 849 N N . PRO A 1 111 ? 2.494 4.500 14.854 1.00 92.50 111 PRO A N 1
ATOM 850 C CA . PRO A 1 111 ? 2.964 4.416 16.229 1.00 92.50 111 PRO A CA 1
ATOM 851 C C . PRO A 1 111 ? 2.366 3.233 16.991 1.00 92.50 111 PRO A C 1
ATOM 853 O O . PRO A 1 111 ? 1.187 2.888 16.844 1.00 92.50 111 PRO A O 1
ATOM 856 N N . ALA A 1 112 ? 3.183 2.639 17.861 1.00 94.94 112 ALA A N 1
ATOM 857 C CA . ALA A 1 112 ? 2.744 1.546 18.710 1.00 94.94 112 ALA A CA 1
ATOM 858 C C . ALA A 1 112 ? 1.512 1.959 19.527 1.00 94.94 112 ALA A C 1
ATOM 860 O O . ALA A 1 112 ? 1.497 2.995 20.187 1.00 94.94 112 ALA A O 1
ATOM 861 N N . GLY A 1 113 ? 0.465 1.138 19.488 1.00 94.81 113 GLY A N 1
ATOM 862 C CA . GLY A 1 113 ? -0.770 1.404 20.218 1.00 94.81 113 GLY A CA 1
ATOM 863 C C . GLY A 1 113 ? -1.764 2.356 19.542 1.00 94.81 113 GLY A C 1
ATOM 864 O O . GLY A 1 113 ? -2.899 2.403 20.018 1.00 94.81 113 GLY A O 1
ATOM 865 N N . MET A 1 114 ? -1.402 3.044 18.447 1.00 94.94 114 MET A N 1
ATOM 866 C CA . MET A 1 114 ? -2.317 3.944 17.729 1.00 94.94 114 MET A CA 1
ATOM 867 C C . MET A 1 114 ? -3.562 3.175 17.255 1.00 94.94 114 MET A C 1
ATOM 869 O O . MET A 1 114 ? -3.421 2.123 16.625 1.00 94.94 114 MET A O 1
ATOM 873 N N . PRO A 1 115 ? -4.786 3.635 17.550 1.00 97.12 115 PRO A N 1
ATOM 874 C CA . PRO A 1 115 ? -5.988 3.018 17.011 1.00 97.12 115 PRO A CA 1
ATOM 875 C C . PRO A 1 115 ? -6.052 3.169 15.487 1.00 97.12 115 PRO A C 1
ATOM 877 O O . PRO A 1 115 ? -5.932 4.267 14.948 1.00 97.12 115 PRO A O 1
ATOM 880 N N . ALA A 1 116 ? -6.295 2.059 14.789 1.00 97.38 116 ALA A N 1
ATOM 881 C CA . ALA A 1 116 ? -6.533 2.074 13.350 1.00 97.38 116 ALA A CA 1
ATOM 882 C C . ALA A 1 116 ? -7.769 1.245 12.980 1.00 97.38 116 ALA A C 1
ATOM 884 O O . ALA A 1 116 ? -8.035 0.184 13.560 1.00 97.38 116 ALA A O 1
ATOM 885 N N . ARG A 1 117 ? -8.539 1.735 12.009 1.00 98.06 117 ARG A N 1
ATOM 886 C CA . ARG A 1 117 ? -9.642 1.018 11.361 1.00 98.06 117 ARG A CA 1
ATOM 887 C C . ARG A 1 117 ? -9.283 0.823 9.896 1.00 98.06 117 ARG A C 1
ATOM 889 O O . ARG A 1 117 ? -9.078 1.799 9.184 1.00 98.06 117 ARG A O 1
ATOM 896 N N . VAL A 1 118 ? -9.147 -0.429 9.474 1.00 98.25 118 VAL A N 1
ATOM 897 C CA . VAL A 1 118 ? -8.547 -0.766 8.183 1.00 98.25 118 VAL A CA 1
ATOM 898 C C . VAL A 1 118 ? -9.480 -1.676 7.399 1.00 98.25 118 VAL A C 1
ATOM 900 O O . VAL A 1 118 ? -9.917 -2.704 7.916 1.00 98.25 118 VAL A O 1
ATOM 903 N N . TRP A 1 119 ? -9.729 -1.328 6.141 1.00 98.56 119 TRP A N 1
ATOM 904 C CA . TRP A 1 119 ? -10.430 -2.167 5.175 1.00 98.56 119 TRP A CA 1
ATOM 905 C C . TRP A 1 119 ? -9.535 -2.419 3.971 1.00 98.56 119 TRP A C 1
ATOM 907 O O . TRP A 1 119 ? -9.103 -1.476 3.313 1.00 98.56 119 TRP A O 1
ATOM 917 N N . LEU A 1 120 ? -9.259 -3.688 3.692 1.00 98.38 120 LEU A N 1
ATOM 918 C CA . LEU A 1 120 ? -8.404 -4.104 2.586 1.00 98.38 120 LEU A CA 1
ATOM 919 C C . LEU A 1 120 ? -9.222 -4.952 1.627 1.00 98.38 120 LEU A C 1
ATOM 921 O O . LEU A 1 120 ? -9.664 -6.045 1.981 1.00 98.38 120 LEU A O 1
ATOM 925 N N . GLU A 1 121 ? -9.459 -4.422 0.439 1.00 98.06 121 GLU A N 1
ATOM 926 C CA . GLU A 1 121 ? -10.193 -5.093 -0.620 1.00 98.06 121 GLU A CA 1
ATOM 927 C C . GLU A 1 121 ? -9.232 -5.865 -1.519 1.00 98.06 121 GLU A C 1
ATOM 929 O O . GLU A 1 121 ? -8.198 -5.344 -1.932 1.00 98.06 121 GLU A O 1
ATOM 934 N N . VAL A 1 122 ? -9.573 -7.120 -1.806 1.00 97.38 122 VAL A N 1
ATOM 935 C CA . VAL A 1 122 ? -8.799 -7.968 -2.714 1.00 97.38 122 VAL A CA 1
ATOM 936 C C . VAL A 1 122 ? -9.717 -8.809 -3.603 1.00 97.38 122 VAL A C 1
ATOM 938 O O . VAL A 1 122 ? -10.846 -9.128 -3.203 1.00 97.38 122 VAL A O 1
ATOM 941 N N . PRO A 1 123 ? -9.265 -9.204 -4.810 1.00 96.19 123 PRO A N 1
ATOM 942 C CA . PRO A 1 123 ? -10.043 -10.065 -5.689 1.00 96.19 123 PRO A CA 1
ATOM 943 C C . PRO A 1 123 ? -10.383 -11.413 -5.045 1.00 96.19 123 PRO A C 1
ATOM 945 O O . PRO A 1 123 ? -11.540 -11.833 -5.125 1.00 96.19 123 PRO A O 1
ATOM 948 N N . ARG A 1 124 ? -9.398 -12.078 -4.424 1.00 96.88 124 ARG A N 1
ATOM 949 C CA . ARG A 1 124 ? -9.524 -13.444 -3.901 1.00 96.88 124 ARG A CA 1
ATOM 950 C C . ARG A 1 124 ? -8.924 -13.603 -2.510 1.00 96.88 124 ARG A C 1
ATOM 952 O O . ARG A 1 124 ? -8.134 -12.787 -2.045 1.00 96.88 124 ARG A O 1
ATOM 959 N N . THR A 1 125 ? -9.288 -14.686 -1.836 1.00 97.19 125 THR A N 1
ATOM 960 C CA . THR A 1 125 ? -8.826 -14.997 -0.476 1.00 97.19 125 THR A CA 1
ATOM 961 C C . THR A 1 125 ? -7.322 -15.253 -0.431 1.00 97.19 125 THR A C 1
ATOM 963 O O . THR A 1 125 ? -6.675 -14.922 0.561 1.00 97.19 125 THR A O 1
ATOM 966 N N . GLU A 1 126 ? -6.754 -15.782 -1.516 1.00 96.50 126 GLU A N 1
ATOM 967 C CA . GLU A 1 126 ? -5.319 -16.047 -1.648 1.00 96.50 126 GLU A CA 1
ATOM 968 C C . GLU A 1 126 ? -4.489 -14.765 -1.793 1.00 96.50 126 GLU A C 1
ATOM 970 O O . GLU A 1 126 ? -3.291 -14.783 -1.527 1.00 96.50 126 GLU A O 1
ATOM 975 N N . ASP A 1 127 ? -5.122 -13.649 -2.164 1.00 96.19 127 ASP A N 1
ATOM 976 C CA . ASP A 1 127 ? -4.466 -12.346 -2.302 1.00 96.19 127 ASP A CA 1
ATOM 977 C C . ASP A 1 127 ? -4.294 -11.636 -0.942 1.00 96.19 127 ASP A C 1
ATOM 979 O O . ASP A 1 127 ? -3.701 -10.557 -0.861 1.00 96.19 127 ASP A O 1
ATOM 983 N N . ARG A 1 128 ? -4.810 -12.223 0.152 1.00 96.62 128 ARG A N 1
ATOM 984 C CA . ARG A 1 128 ? -4.581 -11.711 1.509 1.00 96.62 128 ARG A CA 1
ATOM 985 C C . ARG A 1 128 ? -3.106 -11.855 1.876 1.00 96.62 128 ARG A C 1
ATOM 987 O O . ARG A 1 128 ? -2.506 -12.914 1.716 1.00 96.62 128 ARG A O 1
ATOM 994 N N . GLN A 1 129 ? -2.545 -10.801 2.455 1.00 93.94 129 GLN A N 1
ATOM 995 C CA . GLN A 1 129 ? -1.148 -10.766 2.881 1.00 93.94 129 GLN A CA 1
ATOM 996 C C . GLN A 1 129 ? -1.033 -10.759 4.405 1.00 93.94 129 GLN A C 1
ATOM 998 O O . GLN A 1 129 ? -1.919 -10.279 5.115 1.00 93.94 129 GLN A O 1
ATOM 1003 N N . ALA A 1 130 ? 0.084 -11.272 4.919 1.00 94.38 130 ALA A N 1
ATOM 1004 C CA . ALA A 1 130 ? 0.452 -11.044 6.309 1.00 94.38 130 ALA A CA 1
ATOM 1005 C C . ALA A 1 130 ? 0.835 -9.569 6.489 1.00 94.38 130 ALA A C 1
ATOM 1007 O O . ALA A 1 130 ? 1.632 -9.031 5.723 1.00 94.38 130 ALA A O 1
ATOM 1008 N N . LEU A 1 131 ? 0.267 -8.922 7.506 1.00 95.62 131 LEU A N 1
ATOM 1009 C CA . LEU A 1 131 ? 0.482 -7.504 7.781 1.00 95.62 131 LEU A CA 1
ATOM 1010 C C . LEU A 1 131 ? 1.178 -7.349 9.123 1.00 95.62 131 LEU A C 1
ATOM 1012 O O . LEU A 1 131 ? 0.730 -7.899 10.130 1.00 95.62 131 LEU A O 1
ATOM 1016 N N . ASN A 1 132 ? 2.251 -6.567 9.132 1.00 95.19 132 ASN A N 1
ATOM 1017 C CA . ASN A 1 132 ? 2.980 -6.226 10.342 1.00 95.19 132 ASN A CA 1
ATOM 1018 C C . ASN A 1 132 ? 2.529 -4.850 10.827 1.00 95.19 132 ASN A C 1
ATOM 1020 O O . ASN A 1 132 ? 2.479 -3.898 10.053 1.00 95.19 132 ASN A O 1
ATOM 1024 N N . THR A 1 133 ? 2.206 -4.730 12.112 1.00 96.69 133 THR A N 1
ATOM 1025 C CA . THR A 1 133 ? 1.899 -3.436 12.722 1.00 96.69 133 THR A CA 1
ATOM 1026 C C . THR A 1 133 ? 2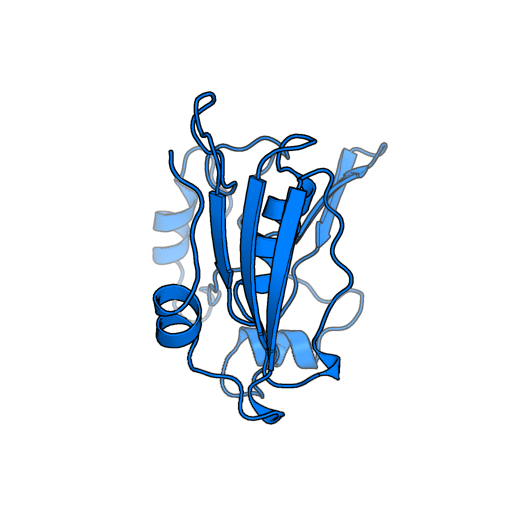.086 -3.485 14.233 1.00 96.69 133 THR A C 1
ATOM 1028 O O . THR A 1 133 ? 1.778 -4.490 14.874 1.00 96.69 133 THR A O 1
ATOM 1031 N N . ALA A 1 134 ? 2.583 -2.388 14.804 1.00 96.81 134 ALA A N 1
ATOM 1032 C CA . ALA A 1 134 ? 2.576 -2.162 16.248 1.00 96.81 134 ALA A CA 1
ATOM 1033 C C . ALA A 1 134 ? 1.313 -1.402 16.711 1.00 96.81 134 ALA A C 1
ATOM 1035 O O . ALA A 1 134 ? 1.082 -1.244 17.913 1.00 96.81 134 ALA A O 1
ATOM 1036 N N . ALA A 1 135 ? 0.498 -0.915 15.772 1.00 96.81 135 ALA A N 1
ATOM 1037 C CA . ALA A 1 135 ? -0.736 -0.194 16.044 1.00 96.81 135 ALA A CA 1
ATOM 1038 C C . ALA A 1 135 ? -1.823 -1.128 16.606 1.00 96.81 135 ALA A C 1
ATOM 1040 O O . ALA A 1 135 ? -1.819 -2.341 16.391 1.00 96.81 135 ALA A O 1
ATOM 1041 N N . LYS A 1 136 ? -2.829 -0.557 17.276 1.00 97.06 136 LYS A N 1
ATOM 1042 C CA . LYS A 1 136 ? -4.070 -1.264 17.640 1.00 97.06 136 LYS A CA 1
ATOM 1043 C C . LYS A 1 136 ? -5.018 -1.289 16.439 1.00 97.06 136 LYS A C 1
ATOM 1045 O O . LYS A 1 136 ? -6.107 -0.708 16.470 1.00 97.06 136 LYS A O 1
ATOM 1050 N N . ALA A 1 137 ? -4.581 -1.939 15.363 1.00 97.62 137 ALA A N 1
ATOM 1051 C CA . ALA A 1 137 ? -5.322 -2.008 14.113 1.00 97.62 137 ALA A CA 1
ATOM 1052 C C . ALA A 1 137 ? -6.436 -3.062 14.166 1.00 97.62 137 ALA A C 1
ATOM 1054 O O . ALA A 1 137 ? -6.209 -4.219 14.517 1.00 97.62 137 ALA A O 1
ATOM 1055 N N . ARG A 1 138 ? -7.650 -2.670 13.765 1.00 97.56 138 ARG A N 1
ATOM 1056 C CA . ARG A 1 138 ? -8.723 -3.605 13.404 1.00 97.56 138 ARG A CA 1
ATOM 1057 C C . ARG A 1 138 ? -8.792 -3.682 11.886 1.00 97.56 138 ARG A C 1
ATOM 1059 O O . ARG A 1 138 ? -9.188 -2.706 11.252 1.00 97.56 138 ARG A O 1
ATOM 1066 N N . ILE A 1 139 ? -8.379 -4.820 11.335 1.00 97.88 139 ILE A N 1
ATOM 1067 C CA . ILE A 1 139 ? -8.259 -5.039 9.891 1.00 97.88 139 ILE A CA 1
ATOM 1068 C C . ILE A 1 139 ? -9.397 -5.938 9.414 1.00 97.88 139 ILE A C 1
ATOM 1070 O O . ILE A 1 139 ? -9.567 -7.049 9.912 1.00 97.88 139 ILE A O 1
ATOM 1074 N N . SER A 1 140 ? -10.152 -5.447 8.436 1.00 97.50 140 SER A N 1
ATOM 1075 C CA . SER A 1 140 ? -11.229 -6.165 7.760 1.00 97.50 140 SER A CA 1
ATOM 1076 C C . SER A 1 140 ? -10.825 -6.430 6.315 1.00 97.50 140 SER A C 1
ATOM 1078 O O . SER A 1 140 ? -10.549 -5.494 5.567 1.00 97.50 140 SER A O 1
ATOM 1080 N N . TRP A 1 141 ? -10.804 -7.698 5.913 1.00 98.25 141 TRP A N 1
ATOM 1081 C CA . TRP A 1 141 ? -10.586 -8.074 4.518 1.00 98.25 141 TRP A CA 1
ATOM 1082 C C . TRP A 1 141 ? -11.921 -8.124 3.777 1.00 98.25 141 TRP A C 1
ATOM 1084 O O . TRP A 1 141 ? -12.828 -8.848 4.183 1.00 98.25 141 TRP A O 1
ATOM 1094 N N . LEU A 1 142 ? -12.026 -7.371 2.687 1.00 98.19 142 LEU A N 1
ATOM 1095 C CA . LEU A 1 142 ? -13.171 -7.358 1.784 1.00 98.19 142 LEU A CA 1
ATOM 1096 C C . LEU A 1 142 ? -12.814 -8.188 0.548 1.00 98.19 142 LEU A C 1
ATOM 1098 O O . LEU A 1 142 ? -12.245 -7.686 -0.417 1.00 98.19 142 LEU A O 1
ATOM 1102 N N . VAL A 1 143 ? -13.089 -9.490 0.597 1.00 98.25 143 VAL A N 1
ATOM 1103 C CA . VAL A 1 143 ? -12.770 -10.389 -0.517 1.00 98.25 143 VAL A CA 1
ATOM 1104 C C . VAL A 1 143 ? -13.916 -10.411 -1.523 1.00 98.25 143 VAL A C 1
ATOM 1106 O O . VAL A 1 143 ? -15.003 -10.915 -1.234 1.00 98.25 143 VAL A O 1
ATOM 1109 N N . ARG A 1 144 ? -13.668 -9.900 -2.733 1.00 96.50 144 ARG A N 1
ATOM 1110 C CA . ARG A 1 144 ? -14.704 -9.791 -3.773 1.00 96.50 144 ARG A CA 1
ATOM 1111 C C . ARG A 1 144 ? -15.266 -11.145 -4.199 1.00 96.50 144 ARG A C 1
ATOM 1113 O O . ARG A 1 144 ? -16.478 -11.268 -4.359 1.00 96.50 144 ARG A O 1
ATOM 1120 N N . SER A 1 145 ? -14.430 -12.176 -4.331 1.00 97.25 145 SER A N 1
ATOM 1121 C CA . SER A 1 145 ? -14.893 -13.530 -4.674 1.00 97.25 145 SER A CA 1
ATOM 1122 C C . SER A 1 145 ? -15.786 -14.175 -3.608 1.00 97.25 145 SER A C 1
ATOM 1124 O O . SER A 1 145 ? -16.509 -15.116 -3.919 1.00 97.25 145 SER A O 1
ATOM 1126 N N . GLU A 1 146 ? -15.751 -13.680 -2.367 1.00 97.62 146 GLU A N 1
ATOM 1127 C CA . GLU A 1 146 ? -16.597 -14.141 -1.256 1.00 97.62 146 GLU A CA 1
ATOM 1128 C C . GLU A 1 146 ? -17.895 -13.319 -1.129 1.00 97.62 146 GLU A C 1
ATOM 1130 O O . GLU A 1 146 ? -18.678 -13.539 -0.207 1.00 97.62 146 GLU A O 1
ATOM 1135 N N . GLY A 1 147 ? -18.147 -12.372 -2.042 1.00 96.50 147 GLY A N 1
ATOM 1136 C CA . GLY A 1 147 ? -19.330 -11.511 -2.000 1.00 96.50 147 GLY A CA 1
ATOM 1137 C C . GLY A 1 147 ? -19.264 -10.428 -0.921 1.00 96.50 147 GLY A C 1
ATOM 1138 O O . GLY A 1 147 ? -20.306 -10.018 -0.408 1.00 96.50 147 GLY A O 1
ATOM 1139 N N . ALA A 1 148 ? -18.059 -9.977 -0.553 1.00 96.25 148 ALA A N 1
ATOM 1140 C CA . ALA A 1 148 ? -17.892 -8.870 0.383 1.00 96.25 148 ALA A CA 1
ATOM 1141 C C . ALA A 1 148 ? -18.618 -7.599 -0.096 1.00 96.25 148 ALA A C 1
ATOM 1143 O O . ALA A 1 148 ? -18.702 -7.327 -1.296 1.00 96.25 148 ALA A O 1
ATOM 1144 N N . LEU A 1 149 ? -19.118 -6.811 0.861 1.00 93.94 149 LEU A N 1
ATOM 1145 C CA . LEU A 1 149 ? -19.732 -5.514 0.575 1.00 93.94 149 LEU A CA 1
ATOM 1146 C C . LEU A 1 149 ? -18.739 -4.587 -0.143 1.00 93.94 149 LEU A C 1
ATOM 1148 O O . LEU A 1 149 ? -17.543 -4.628 0.170 1.00 93.94 149 LEU A O 1
ATOM 1152 N N . PRO A 1 150 ? -19.224 -3.690 -1.022 1.00 94.25 150 PRO A N 1
ATOM 1153 C CA . PRO A 1 150 ? -18.411 -2.596 -1.527 1.00 94.25 150 PRO A CA 1
ATOM 1154 C C . PRO A 1 150 ? -17.777 -1.823 -0.370 1.00 94.25 150 PRO A C 1
ATOM 1156 O O . PRO A 1 150 ? -18.432 -1.540 0.636 1.00 94.25 150 PRO A O 1
ATOM 1159 N N . ALA A 1 151 ? -16.516 -1.433 -0.527 1.00 93.50 151 ALA A N 1
ATOM 1160 C CA . ALA A 1 151 ? -15.750 -0.754 0.511 1.00 93.50 151 ALA A CA 1
ATOM 1161 C C . ALA A 1 151 ? -16.474 0.421 1.174 1.00 93.50 151 ALA A C 1
ATOM 1163 O O . ALA A 1 151 ? -16.502 0.539 2.397 1.00 93.50 151 ALA A O 1
ATOM 1164 N N . VAL A 1 152 ? -17.105 1.272 0.364 1.00 95.31 152 VAL A N 1
ATOM 1165 C CA . VAL A 1 152 ? -17.849 2.438 0.851 1.00 95.31 152 VAL A 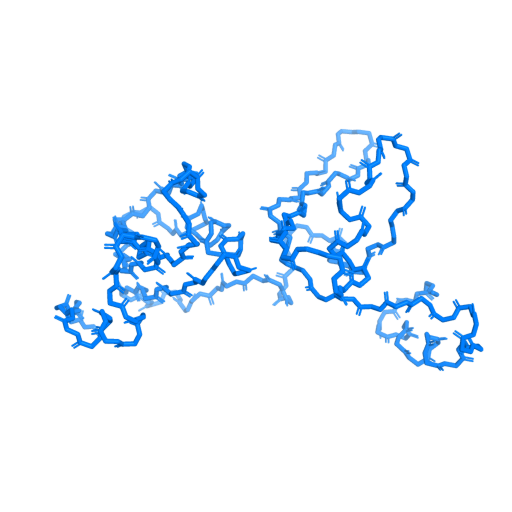CA 1
ATOM 1166 C C . VAL A 1 152 ? -19.001 2.023 1.769 1.00 95.31 152 VAL A C 1
ATOM 1168 O O . VAL A 1 152 ? -19.249 2.691 2.770 1.00 95.31 152 VAL A O 1
ATOM 1171 N N . GLU A 1 153 ? -19.697 0.931 1.460 1.00 97.25 153 GLU A N 1
ATOM 1172 C CA . GLU A 1 153 ? -20.789 0.416 2.291 1.00 97.25 153 GLU A CA 1
ATOM 1173 C C . GLU A 1 153 ? -20.254 -0.201 3.583 1.00 97.25 153 GLU A C 1
ATOM 1175 O O . GLU A 1 153 ? -20.761 0.105 4.662 1.00 97.25 153 GLU A O 1
ATOM 1180 N N . ALA A 1 154 ? -19.183 -0.994 3.491 1.00 96.38 154 ALA A N 1
ATOM 1181 C CA . ALA A 1 154 ? -18.532 -1.594 4.651 1.00 96.38 154 ALA A CA 1
ATOM 1182 C C . ALA A 1 154 ? -18.029 -0.534 5.646 1.00 96.38 154 ALA A C 1
ATOM 1184 O O . ALA A 1 154 ? -18.223 -0.677 6.852 1.00 96.38 154 ALA A O 1
ATOM 1185 N N . VAL A 1 155 ? -17.428 0.550 5.144 1.00 95.62 155 VAL A N 1
ATOM 1186 C CA . VAL A 1 155 ? -16.960 1.674 5.968 1.00 95.62 155 VAL A CA 1
ATOM 1187 C C . VAL A 1 155 ? -18.136 2.446 6.570 1.00 95.62 155 VAL A C 1
ATOM 1189 O O . VAL A 1 155 ? -18.102 2.780 7.750 1.00 95.62 155 VAL A O 1
ATOM 1192 N N . ARG A 1 156 ? -19.201 2.707 5.799 1.00 95.69 156 ARG A N 1
ATOM 1193 C CA . ARG A 1 156 ? -20.395 3.420 6.296 1.00 95.69 156 ARG A CA 1
ATOM 1194 C C . ARG A 1 156 ? -21.134 2.667 7.399 1.00 95.69 156 ARG A C 1
ATOM 1196 O O . ARG A 1 156 ? -21.740 3.308 8.250 1.00 95.69 156 ARG A O 1
ATOM 1203 N N . ALA A 1 157 ? -21.116 1.339 7.364 1.00 94.94 157 ALA A N 1
ATOM 1204 C CA . ALA A 1 157 ? -21.763 0.497 8.364 1.00 94.94 157 ALA A CA 1
ATOM 1205 C C . ALA A 1 157 ? -20.932 0.327 9.651 1.00 94.94 157 ALA A C 1
ATOM 1207 O O . ALA A 1 157 ? -21.405 -0.289 10.605 1.00 94.94 157 ALA A O 1
ATOM 1208 N N . ALA A 1 158 ? -19.692 0.820 9.678 1.00 94.81 158 ALA A N 1
ATOM 1209 C CA . ALA A 1 158 ? -18.775 0.586 10.779 1.00 94.81 158 ALA A CA 1
ATOM 1210 C C . ALA A 1 158 ? -18.966 1.571 11.938 1.00 94.81 158 ALA A C 1
ATOM 1212 O O . ALA A 1 158 ? -19.129 2.774 11.741 1.00 94.81 158 ALA A O 1
ATOM 1213 N N . GLU A 1 159 ? -18.820 1.067 13.163 1.00 93.12 159 GLU A N 1
ATOM 1214 C CA . GLU A 1 159 ? -18.618 1.908 14.341 1.00 93.12 159 GLU A CA 1
ATOM 1215 C C . GLU A 1 159 ? -17.172 2.425 14.366 1.00 93.12 159 GLU A C 1
ATOM 1217 O O . GLU A 1 159 ? -16.198 1.668 14.528 1.00 93.12 159 GLU A O 1
ATOM 1222 N N . LEU A 1 160 ? -17.030 3.735 14.181 1.00 93.88 160 LEU A N 1
ATOM 1223 C CA . LEU A 1 160 ? -15.749 4.431 14.192 1.00 93.88 160 LEU A CA 1
ATOM 1224 C C . LEU A 1 160 ? -15.453 4.980 15.599 1.00 93.88 160 LEU A C 1
ATOM 1226 O O . LEU A 1 160 ? -16.391 5.306 16.326 1.00 93.88 160 LEU A O 1
ATOM 1230 N N . PRO A 1 161 ? -14.174 5.040 16.020 1.00 91.69 161 PRO A N 1
ATOM 1231 C CA . PRO A 1 161 ? -13.799 5.712 17.261 1.00 91.69 161 PRO A CA 1
ATOM 1232 C C . PRO A 1 161 ? -14.247 7.179 17.271 1.00 91.69 161 PRO A C 1
ATOM 1234 O O . PRO A 1 161 ? -14.283 7.822 16.223 1.00 91.69 161 PRO A O 1
ATOM 1237 N N . GLU A 1 162 ? -14.544 7.702 18.458 1.00 86.75 162 GLU A N 1
ATOM 1238 C CA . GLU A 1 162 ? -14.641 9.148 18.683 1.00 86.75 162 GLU A CA 1
ATOM 1239 C C . GLU A 1 162 ? -13.231 9.767 18.713 1.00 86.75 162 GLU A C 1
ATOM 1241 O O . GLU A 1 162 ? -12.271 9.089 19.096 1.00 86.75 162 GLU A O 1
ATOM 1246 N N . GLY A 1 163 ? -13.122 11.032 18.302 1.00 68.00 163 GLY A N 1
ATOM 1247 C CA . GLY A 1 163 ? -11.865 11.777 18.158 1.00 68.00 163 GLY A CA 1
ATOM 1248 C C . GLY A 1 163 ? -12.001 12.858 17.102 1.00 68.00 163 GLY A C 1
ATOM 1249 O O . GLY A 1 163 ? -12.373 12.484 15.964 1.00 68.00 163 GLY A O 1
#

Secondary structure (DSSP, 8-state):
---STTTHHHHHHTS-TTTSPPP----EEEEEE-TTS-EEEEE------SSSHHHHHHHH--TT--------SSSS-SSS-----TT---EEEEE-TTTHHHHHHHHHHSPTT-EEEEEEEESSGGG------SSEEEEEEEEGGGTPPPHHHHHHTS-PPP-

Radius of gyration: 18.56 Å; chains: 1; bounding box: 50×36×50 Å

pLDDT: mean 89.04, std 10.37, range [52.56, 98.56]